Protein AF-A0A2D6R6I0-F1 (afdb_monomer_lite)

Secondary structure (DSSP, 8-state):
---SSHHHHHHHHHHHHHHHHHHHHHHHHHHHSS-------HHHHHHHHHHHHHHHHHHHHHHHHHHHTTT-SS--SSEEEETTEEEE-SEETTEE-PPPHHHHHHHHHHHHHHHHHHHHGGGHHHHTTT------

pLDDT: mean 84.83, std 14.21, range [45.59, 97.94]

Structure (mmCIF, N/CA/C/O backbone):
data_AF-A0A2D6R6I0-F1
#
_entry.id   AF-A0A2D6R6I0-F1
#
loop_
_atom_site.group_PDB
_atom_site.id
_atom_site.type_symbol
_atom_site.label_atom_id
_atom_site.label_alt_id
_atom_site.label_comp_id
_atom_site.label_asym_id
_atom_site.label_entity_id
_atom_site.label_seq_id
_atom_site.pdbx_PDB_ins_code
_atom_site.Cartn_x
_atom_site.Cartn_y
_atom_site.Cartn_z
_atom_site.occupancy
_atom_site.B_iso_or_equiv
_atom_site.auth_seq_id
_atom_site.auth_comp_id
_atom_site.auth_asym_id
_atom_site.auth_atom_id
_atom_site.pdbx_PDB_model_num
ATOM 1 N N . MET A 1 1 ? 13.287 46.150 63.550 1.00 48.38 1 MET A N 1
ATOM 2 C CA . MET A 1 1 ? 13.740 45.100 62.606 1.00 48.38 1 MET A CA 1
ATOM 3 C C . MET A 1 1 ? 12.587 44.127 62.335 1.00 48.38 1 MET A C 1
ATOM 5 O O . MET A 1 1 ? 12.393 43.207 63.111 1.00 48.38 1 MET A O 1
ATOM 9 N N . GLN A 1 2 ? 11.799 44.326 61.270 1.00 55.41 2 GLN A N 1
ATOM 10 C CA . GLN A 1 2 ? 10.720 43.411 60.846 1.00 55.41 2 GLN A CA 1
ATOM 11 C C . GLN A 1 2 ? 10.904 43.039 59.367 1.00 55.41 2 GLN A C 1
ATOM 13 O O . GLN A 1 2 ? 10.300 43.658 58.502 1.00 55.41 2 GLN A O 1
ATOM 18 N N . LYS A 1 3 ? 11.790 42.085 59.047 1.00 61.25 3 LYS A N 1
ATOM 19 C CA . LYS A 1 3 ? 12.002 41.649 57.646 1.00 61.25 3 LYS A CA 1
ATOM 20 C C . LYS A 1 3 ? 12.218 40.141 57.446 1.00 61.25 3 LYS A C 1
ATOM 22 O O . LYS A 1 3 ? 12.572 39.729 56.351 1.00 61.25 3 LYS A O 1
ATOM 27 N N . ARG A 1 4 ? 12.010 39.301 58.472 1.00 59.75 4 ARG A N 1
ATOM 28 C CA . ARG A 1 4 ? 12.281 37.846 58.382 1.00 59.75 4 ARG A CA 1
ATOM 29 C C . ARG A 1 4 ? 11.035 36.944 58.323 1.00 59.75 4 ARG A C 1
ATOM 31 O O . ARG A 1 4 ? 11.163 35.811 57.886 1.00 59.75 4 ARG A O 1
ATOM 38 N N . GLY A 1 5 ? 9.843 37.438 58.685 1.00 60.12 5 GLY A N 1
ATOM 39 C CA . GLY A 1 5 ? 8.591 36.652 58.677 1.00 60.12 5 GLY A CA 1
ATOM 40 C C . GLY A 1 5 ? 7.774 36.710 57.378 1.00 60.12 5 GLY A C 1
ATOM 41 O O . GLY A 1 5 ? 6.875 35.906 57.187 1.00 60.12 5 GLY A O 1
ATOM 42 N N . GLN A 1 6 ? 8.070 37.641 56.468 1.00 64.00 6 GLN A N 1
ATOM 43 C CA . GLN A 1 6 ? 7.341 37.753 55.197 1.00 64.00 6 GLN A CA 1
ATOM 44 C C . GLN A 1 6 ? 7.845 36.744 54.154 1.00 64.00 6 GLN A C 1
ATOM 46 O O . GLN A 1 6 ? 7.085 36.290 53.305 1.00 64.00 6 GLN A O 1
ATOM 51 N N . LEU A 1 7 ? 9.119 36.346 54.246 1.00 76.62 7 LEU A N 1
ATOM 52 C CA . LEU A 1 7 ? 9.728 35.387 53.324 1.00 76.62 7 LEU A CA 1
ATOM 53 C C . LEU A 1 7 ? 9.103 33.991 53.457 1.00 76.62 7 LEU A C 1
ATOM 55 O O . LEU A 1 7 ? 8.874 33.323 52.454 1.00 76.62 7 LEU A O 1
ATOM 59 N N . THR A 1 8 ? 8.764 33.571 54.679 1.00 85.00 8 THR A N 1
ATOM 60 C CA . THR A 1 8 ? 8.090 32.288 54.921 1.00 85.00 8 THR A CA 1
ATOM 61 C C . THR A 1 8 ? 6.690 32.259 54.316 1.00 85.00 8 THR A C 1
ATOM 63 O O . THR A 1 8 ? 6.294 31.231 53.777 1.00 85.00 8 THR A O 1
ATOM 66 N N . VAL A 1 9 ? 5.970 33.387 54.311 1.00 85.94 9 VAL A N 1
ATOM 67 C CA . VAL A 1 9 ? 4.647 33.491 53.672 1.00 85.94 9 VAL A CA 1
ATOM 68 C C . VAL A 1 9 ? 4.751 33.254 52.165 1.00 85.94 9 VAL A C 1
ATOM 70 O O . VAL A 1 9 ? 3.982 32.468 51.620 1.00 85.94 9 VAL A O 1
ATOM 73 N N . PHE A 1 10 ? 5.741 33.850 5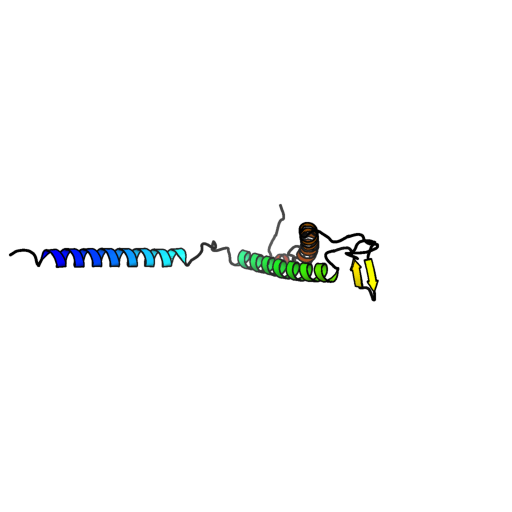1.495 1.00 88.00 10 PHE A N 1
ATOM 74 C CA . PHE A 1 10 ? 5.954 33.619 50.063 1.00 88.00 10 PHE A CA 1
ATOM 75 C C . PHE A 1 10 ? 6.316 32.163 49.743 1.00 88.00 10 PHE A C 1
ATOM 77 O O . PHE A 1 10 ? 5.830 31.622 48.752 1.00 88.00 10 PHE A O 1
ATOM 84 N N . ILE A 1 11 ? 7.109 31.507 50.598 1.00 91.12 11 ILE A N 1
ATOM 85 C CA . ILE A 1 11 ? 7.465 30.088 50.430 1.00 91.12 11 ILE A CA 1
ATOM 86 C C . ILE A 1 11 ? 6.226 29.194 50.563 1.00 91.12 11 ILE A C 1
ATOM 88 O O . ILE A 1 11 ? 6.016 28.313 49.732 1.00 91.12 11 ILE A O 1
ATOM 92 N N . VAL A 1 12 ? 5.378 29.436 51.567 1.00 93.69 12 VAL A N 1
ATOM 93 C CA . VAL A 1 12 ? 4.150 28.653 51.781 1.00 93.69 12 VAL A CA 1
ATOM 94 C C . VAL A 1 12 ? 3.176 28.829 50.615 1.00 93.69 12 VAL A C 1
ATOM 96 O O . VAL A 1 12 ? 2.635 27.844 50.118 1.00 93.69 12 VAL A O 1
ATOM 99 N N . VAL A 1 13 ? 2.996 30.057 50.121 1.00 94.06 13 VAL A N 1
ATOM 100 C CA . VAL A 1 13 ? 2.130 30.329 48.961 1.00 94.06 13 VAL A CA 1
ATOM 101 C C . VAL A 1 13 ? 2.664 29.653 47.694 1.00 94.06 13 VAL A C 1
ATOM 103 O O . VAL A 1 13 ? 1.891 29.050 46.951 1.00 94.06 13 VAL A O 1
ATOM 106 N N . GLY A 1 14 ? 3.981 29.691 47.468 1.00 94.25 14 GLY A N 1
ATOM 107 C CA . GLY A 1 14 ? 4.612 28.999 46.343 1.00 94.25 14 GLY A CA 1
ATOM 108 C C . GLY A 1 14 ? 4.424 27.482 46.402 1.00 94.25 14 GLY A C 1
ATOM 109 O O . GLY A 1 14 ? 4.104 26.864 45.389 1.00 94.25 14 GLY A O 1
ATOM 110 N N . LEU A 1 15 ? 4.549 26.885 47.591 1.00 95.81 15 LEU A N 1
ATOM 111 C CA . LEU A 1 15 ? 4.333 25.452 47.789 1.00 95.81 15 LEU A CA 1
ATOM 112 C C . LEU A 1 15 ? 2.876 25.050 47.505 1.00 95.81 15 LEU A C 1
ATOM 114 O O . LEU A 1 15 ? 2.634 24.040 46.850 1.00 95.81 15 LEU A O 1
ATOM 118 N N . ILE A 1 16 ? 1.911 25.861 47.949 1.00 96.69 16 ILE A N 1
ATOM 119 C CA . ILE A 1 16 ? 0.483 25.635 47.681 1.00 96.69 16 ILE A CA 1
ATOM 120 C C . ILE A 1 16 ? 0.201 25.699 46.175 1.00 96.69 16 ILE A C 1
ATOM 122 O O . ILE A 1 16 ? -0.447 24.803 45.640 1.00 96.69 16 ILE A O 1
ATOM 126 N N . LEU A 1 17 ? 0.725 26.708 45.470 1.00 95.94 17 LEU A N 1
ATOM 127 C CA . LEU A 1 17 ? 0.572 26.819 44.015 1.00 95.94 17 LEU A CA 1
ATOM 128 C C . LEU A 1 17 ? 1.199 25.635 43.270 1.00 95.94 17 LEU A C 1
ATOM 130 O O . LEU A 1 17 ? 0.604 25.127 42.321 1.00 95.94 17 LEU A O 1
ATOM 134 N N . LEU A 1 18 ? 2.367 25.167 43.715 1.00 95.62 18 LEU A N 1
ATOM 135 C CA . LEU A 1 18 ? 3.035 24.010 43.125 1.00 95.62 18 LEU A CA 1
ATOM 136 C C . LEU A 1 18 ? 2.197 22.737 43.295 1.00 95.62 18 LEU A C 1
ATOM 138 O O . LEU A 1 18 ? 2.005 22.005 42.327 1.00 95.62 18 LEU A O 1
ATOM 142 N N . LEU A 1 19 ? 1.642 22.500 44.487 1.00 95.75 19 LEU A N 1
ATOM 143 C CA . LEU A 1 19 ? 0.761 21.355 44.740 1.00 95.75 19 LEU A CA 1
ATOM 144 C C . LEU A 1 19 ? -0.516 21.408 43.892 1.00 95.75 19 LEU A C 1
ATOM 146 O O . LEU A 1 19 ? -0.935 20.379 43.363 1.00 95.75 19 LEU A O 1
ATOM 150 N N . LEU A 1 20 ? -1.104 22.594 43.717 1.00 95.69 20 LEU A N 1
ATOM 151 C CA . LEU A 1 20 ? -2.280 22.778 42.864 1.00 95.69 20 LEU A CA 1
ATOM 152 C C . LEU A 1 20 ? -1.972 22.491 41.390 1.00 95.69 20 LEU A C 1
ATOM 154 O O . LEU A 1 20 ? -2.754 21.808 40.735 1.00 95.69 20 LEU A O 1
ATOM 158 N N . LEU A 1 21 ? -0.829 22.956 40.879 1.00 95.00 21 LEU A N 1
ATOM 159 C CA . LEU A 1 21 ? -0.403 22.675 39.505 1.00 95.00 21 LEU A CA 1
ATOM 160 C C . LEU A 1 21 ? -0.156 21.182 39.286 1.00 95.00 21 LEU A C 1
ATOM 162 O O . LEU A 1 21 ? -0.669 20.614 38.326 1.00 95.00 21 LEU A O 1
ATOM 166 N N . VAL A 1 22 ? 0.583 20.529 40.187 1.00 92.38 22 VAL A N 1
ATOM 167 C CA . VAL A 1 22 ? 0.848 19.085 40.096 1.00 92.38 22 VAL A CA 1
ATOM 168 C C . VAL A 1 22 ? -0.457 18.289 40.162 1.00 92.38 22 VAL A C 1
ATOM 170 O O . VAL A 1 22 ? -0.658 17.391 39.348 1.00 92.38 22 VAL A O 1
ATOM 173 N N . GLY A 1 23 ? -1.370 18.645 41.070 1.00 91.25 23 GLY A N 1
ATOM 174 C CA . GLY A 1 23 ? -2.690 18.020 41.161 1.00 91.25 23 GLY A CA 1
ATOM 175 C C . GLY A 1 23 ? -3.521 18.208 39.890 1.00 91.25 23 GLY A C 1
ATOM 176 O O . GLY A 1 23 ? -4.106 17.249 39.393 1.00 91.25 23 GLY A O 1
ATOM 177 N N . PHE A 1 24 ? -3.520 19.413 39.316 1.00 91.06 24 PHE A N 1
ATOM 178 C CA . PHE A 1 24 ? -4.218 19.710 38.066 1.00 91.06 24 PHE A CA 1
ATOM 179 C C . PHE A 1 24 ? -3.683 18.874 36.894 1.00 91.06 24 PHE A C 1
ATOM 181 O O . PHE A 1 24 ? -4.464 18.228 36.195 1.00 91.06 24 PHE A O 1
ATOM 188 N N . PHE A 1 25 ? -2.360 18.814 36.716 1.00 87.94 25 PHE A N 1
ATOM 189 C CA . PHE A 1 25 ? -1.749 18.011 35.653 1.00 87.94 25 PHE A CA 1
ATOM 190 C C . PHE A 1 25 ? -1.927 16.501 35.870 1.00 87.94 25 PHE A C 1
ATOM 192 O O . PHE A 1 25 ? -2.101 15.775 34.894 1.00 87.94 25 PHE A O 1
ATOM 199 N N . ALA A 1 26 ? -1.942 16.016 37.116 1.00 84.50 26 ALA A N 1
ATOM 200 C CA . ALA A 1 26 ? -2.195 14.606 37.430 1.00 84.50 26 ALA A CA 1
ATOM 201 C C . ALA A 1 26 ? -3.651 14.180 37.151 1.00 84.50 26 ALA A C 1
ATOM 203 O O . ALA A 1 26 ? -3.911 13.061 36.701 1.00 84.50 26 ALA A O 1
ATOM 204 N N . LEU A 1 27 ? -4.612 15.080 37.381 1.00 82.38 27 LEU A N 1
ATOM 205 C CA . LEU A 1 27 ? -6.012 14.861 37.013 1.00 82.38 27 LEU A CA 1
ATOM 206 C C . LEU A 1 27 ? -6.196 14.910 35.492 1.00 82.38 27 LEU A C 1
ATOM 208 O O . LEU A 1 27 ? -6.883 14.058 34.934 1.00 82.38 27 LEU A O 1
ATOM 212 N N . GLN A 1 28 ? -5.532 15.848 34.806 1.00 76.12 28 GLN A N 1
ATOM 213 C CA . GLN A 1 28 ? -5.566 15.927 33.346 1.00 76.12 28 GLN A CA 1
ATOM 214 C C . GLN A 1 28 ? -4.940 14.688 32.697 1.00 76.12 28 GLN A C 1
ATOM 216 O O . GLN A 1 28 ? -5.526 14.130 31.777 1.00 76.12 28 GLN A O 1
ATOM 221 N N . SER A 1 29 ? -3.797 14.198 33.186 1.00 66.25 29 SER A N 1
ATOM 222 C CA . SER A 1 29 ? -3.153 13.005 32.623 1.00 66.25 29 SER A CA 1
ATOM 223 C C . SER A 1 29 ? -3.995 11.739 32.808 1.00 66.25 29 SER A C 1
ATOM 225 O O . SER A 1 29 ? -4.009 10.886 31.923 1.00 66.25 29 SER A O 1
ATOM 227 N N . SER A 1 30 ? -4.772 11.643 33.890 1.00 61.16 30 SER A N 1
ATOM 228 C CA . SER A 1 30 ? -5.723 10.540 34.104 1.00 61.16 30 SER A CA 1
ATOM 229 C C . SER A 1 30 ? -6.913 10.575 33.133 1.00 61.16 30 SER A C 1
ATOM 231 O O . SER A 1 30 ? -7.486 9.532 32.829 1.00 61.16 30 SER A O 1
ATOM 233 N N . ILE A 1 31 ? -7.275 11.760 32.627 1.00 60.06 31 ILE A N 1
ATOM 234 C CA . ILE A 1 31 ? -8.378 11.953 31.670 1.00 60.06 31 ILE A CA 1
ATOM 235 C C . ILE A 1 31 ? -7.872 11.880 30.217 1.00 60.06 31 ILE A C 1
ATOM 237 O O . ILE A 1 31 ? -8.568 11.365 29.353 1.00 60.06 31 ILE A O 1
ATOM 241 N N . THR A 1 32 ? -6.648 12.340 29.940 1.00 55.81 32 THR A N 1
ATOM 242 C CA . THR A 1 32 ? -6.068 12.426 28.586 1.00 55.81 32 THR A CA 1
ATOM 243 C C . THR A 1 32 ? -5.331 11.153 28.142 1.00 55.81 32 THR A C 1
ATOM 245 O O . THR A 1 32 ? -5.104 10.979 26.949 1.00 55.81 32 THR A O 1
ATOM 248 N N . THR A 1 33 ? -4.974 10.232 29.049 1.00 51.81 33 THR A N 1
ATOM 249 C CA . THR A 1 33 ? -4.335 8.946 28.670 1.00 51.81 33 THR A CA 1
ATOM 250 C C . THR A 1 33 ? -5.322 7.860 28.250 1.00 51.81 33 THR A C 1
ATOM 252 O O . THR A 1 33 ? -4.918 6.889 27.614 1.00 51.81 33 THR A O 1
ATOM 255 N N . LYS A 1 34 ? -6.619 8.041 28.513 1.00 48.34 34 LYS A N 1
ATOM 256 C CA . LYS A 1 34 ? -7.664 7.335 27.773 1.00 48.34 34 LYS A CA 1
ATOM 257 C C . LYS A 1 34 ? -7.996 8.189 26.564 1.00 48.34 34 LYS A C 1
ATOM 259 O O . LYS A 1 34 ? -8.892 9.027 26.618 1.00 48.34 34 LYS A O 1
ATOM 264 N N . GLY A 1 35 ? -7.217 8.019 25.497 1.00 45.59 35 GLY A N 1
ATOM 265 C CA . GLY A 1 35 ? -7.656 8.465 24.183 1.00 45.59 35 GLY A CA 1
ATOM 266 C C . GLY A 1 35 ? -9.103 8.020 24.013 1.00 45.59 35 GLY A C 1
ATOM 267 O O . GLY A 1 35 ? -9.424 6.864 24.291 1.00 45.59 35 GLY A O 1
ATOM 268 N N . LEU A 1 36 ? -9.980 8.962 23.675 1.00 45.94 36 LEU A N 1
ATOM 269 C CA . LEU A 1 36 ? -11.343 8.665 23.269 1.00 45.94 36 LEU A CA 1
ATOM 270 C C . LEU A 1 36 ? -11.287 7.873 21.956 1.00 45.94 36 LEU A C 1
ATOM 272 O O . LEU A 1 36 ? -11.601 8.397 20.893 1.00 45.94 36 LEU A O 1
ATOM 276 N N . GLU A 1 37 ? -10.871 6.614 22.006 1.00 51.12 37 GLU A N 1
ATOM 277 C CA . GLU A 1 37 ? -11.556 5.635 21.190 1.00 51.12 37 GLU A CA 1
ATOM 278 C C . GLU A 1 37 ? -12.920 5.478 21.861 1.00 51.12 37 GLU A C 1
ATOM 280 O O . GLU A 1 37 ? -12.974 5.175 23.058 1.00 51.12 37 GLU A O 1
ATOM 285 N N . PRO A 1 38 ? -14.030 5.791 21.166 1.00 51.16 38 PRO A N 1
ATOM 286 C CA . PRO A 1 38 ? -15.335 5.416 21.684 1.00 51.16 38 PRO A CA 1
ATOM 287 C C . PRO A 1 38 ? -15.254 3.934 22.057 1.00 51.16 38 PRO A C 1
ATOM 289 O O . PRO A 1 38 ? -14.619 3.170 21.327 1.00 51.16 38 PRO A O 1
ATOM 292 N N . GLU A 1 39 ? -15.846 3.531 23.186 1.00 46.75 39 GLU A N 1
ATOM 293 C CA . GLU A 1 39 ? -16.108 2.115 23.454 1.00 46.75 39 GLU A CA 1
ATOM 294 C C . GLU A 1 39 ? -17.007 1.620 22.315 1.00 46.75 39 GLU A C 1
ATOM 296 O O . GLU A 1 39 ? -18.233 1.681 22.378 1.00 46.75 39 GLU A O 1
ATOM 301 N N . MET A 1 40 ? -16.384 1.240 21.200 1.00 52.47 40 MET A N 1
ATOM 302 C CA . MET A 1 40 ? -17.053 0.577 20.107 1.00 52.47 40 MET A CA 1
ATOM 303 C C . MET A 1 40 ? -17.534 -0.750 20.691 1.00 52.47 40 MET A C 1
ATOM 305 O O . MET A 1 40 ? -16.767 -1.399 21.414 1.00 52.47 40 MET A O 1
ATOM 309 N N . PRO A 1 41 ? -18.780 -1.162 20.408 1.00 66.06 41 PRO A N 1
ATOM 310 C CA . PRO A 1 41 ? -19.232 -2.504 20.747 1.00 66.06 41 PRO A CA 1
ATOM 311 C C . PRO A 1 41 ? -18.151 -3.507 20.323 1.00 66.06 41 PRO A C 1
ATOM 313 O O . PRO A 1 41 ? -17.563 -3.333 19.251 1.00 66.06 41 PRO A O 1
ATOM 316 N N . GLN A 1 42 ? -17.853 -4.511 21.160 1.00 61.38 42 GLN A N 1
ATOM 317 C CA . GLN A 1 42 ? -16.789 -5.501 20.895 1.00 61.38 42 GLN A CA 1
ATOM 318 C C . GLN A 1 42 ? -16.845 -6.049 19.459 1.00 61.38 42 GLN A C 1
ATOM 320 O O . GLN A 1 42 ? -15.810 -6.249 18.825 1.00 61.38 42 GLN A O 1
ATOM 325 N N . ASP A 1 43 ? -18.059 -6.176 18.937 1.00 65.94 43 ASP A N 1
ATOM 326 C CA . ASP A 1 43 ? -18.398 -6.622 17.593 1.00 65.94 43 ASP A CA 1
ATOM 327 C C . ASP A 1 43 ? -17.838 -5.723 16.475 1.00 65.94 43 ASP A C 1
ATOM 329 O O . ASP A 1 43 ? -17.265 -6.209 15.500 1.00 65.94 43 ASP A O 1
ATOM 333 N N . VAL A 1 44 ? -17.900 -4.397 16.627 1.00 76.69 44 VAL A N 1
ATOM 334 C CA . VAL A 1 44 ? -17.394 -3.459 15.606 1.00 76.69 44 VAL A CA 1
ATOM 335 C C . VAL A 1 44 ? -15.866 -3.354 15.656 1.00 76.69 44 VAL A C 1
ATOM 337 O O . VAL A 1 44 ? -15.219 -3.126 14.634 1.00 76.69 44 VAL A O 1
ATOM 340 N N . SER A 1 45 ? -15.269 -3.577 16.831 1.00 81.69 45 SER A N 1
ATOM 341 C CA . SER A 1 45 ? -13.811 -3.626 16.991 1.00 81.69 45 SER A CA 1
ATOM 342 C C . SER A 1 45 ? -13.190 -4.795 16.216 1.00 81.69 45 SER A C 1
ATOM 344 O O . SER A 1 45 ? -12.158 -4.628 15.564 1.00 81.69 45 SER A O 1
ATOM 346 N N . ALA A 1 46 ? -13.849 -5.959 16.206 1.00 85.19 46 ALA A N 1
ATOM 347 C CA . ALA A 1 46 ? -13.396 -7.125 15.449 1.00 85.19 46 ALA A CA 1
ATOM 348 C C . ALA A 1 46 ? -13.435 -6.889 13.929 1.00 85.19 46 ALA A C 1
ATOM 350 O O . ALA A 1 46 ? -12.466 -7.203 13.235 1.00 85.19 46 ALA A O 1
ATOM 351 N N . ILE A 1 47 ? -14.514 -6.280 13.421 1.00 88.00 47 ILE A N 1
ATOM 352 C CA . ILE A 1 47 ? -14.642 -5.921 11.999 1.00 88.00 47 ILE A CA 1
ATOM 353 C C . ILE A 1 47 ? -13.567 -4.905 11.613 1.00 88.00 47 ILE A C 1
ATOM 355 O O . ILE A 1 47 ? -12.888 -5.078 10.604 1.00 88.00 47 ILE A O 1
ATOM 359 N N . LYS A 1 48 ? -13.356 -3.874 12.439 1.00 89.62 48 LYS A N 1
ATOM 360 C CA . LYS A 1 48 ? -12.298 -2.888 12.207 1.00 89.62 48 LYS A CA 1
ATOM 361 C C . LYS A 1 48 ? -10.923 -3.549 12.139 1.00 89.62 48 LYS A C 1
ATOM 363 O O . LYS A 1 48 ? -10.204 -3.330 11.174 1.00 89.62 48 LYS A O 1
ATOM 368 N N . LEU A 1 49 ? -10.575 -4.383 13.120 1.00 92.06 49 LEU A N 1
ATOM 369 C CA . LEU A 1 49 ? -9.282 -5.068 13.150 1.00 92.06 49 LEU A CA 1
ATOM 370 C C . LEU A 1 49 ? -9.083 -5.967 11.921 1.00 92.06 49 LEU A C 1
ATOM 372 O O . LEU A 1 49 ? -7.979 -6.041 11.382 1.00 92.06 49 LEU A O 1
ATOM 376 N N . PHE A 1 50 ? -10.149 -6.624 11.461 1.00 92.12 50 PHE A N 1
ATOM 377 C CA . PHE A 1 50 ? -10.137 -7.404 10.228 1.00 92.12 50 PHE A CA 1
ATOM 378 C C . PHE A 1 50 ? -9.878 -6.529 8.995 1.00 92.12 50 PHE A C 1
ATOM 380 O O . PHE A 1 50 ? -8.967 -6.828 8.222 1.00 92.12 50 PHE A O 1
ATOM 387 N N . VAL A 1 51 ? -10.622 -5.430 8.828 1.00 93.56 51 VAL A N 1
ATOM 388 C CA . VAL A 1 51 ? -10.447 -4.503 7.697 1.00 93.56 51 VAL A CA 1
ATOM 389 C C . VAL A 1 51 ? -9.057 -3.874 7.718 1.00 93.56 51 VAL A C 1
ATOM 391 O O . VAL A 1 51 ? -8.393 -3.847 6.684 1.00 93.56 51 VAL A O 1
ATOM 394 N N . ASP A 1 52 ? -8.582 -3.434 8.883 1.00 95.31 52 ASP A N 1
ATOM 395 C CA . ASP A 1 52 ? -7.245 -2.861 9.063 1.00 95.31 52 ASP A CA 1
ATOM 396 C C . ASP A 1 52 ? -6.156 -3.886 8.704 1.00 95.31 52 ASP A C 1
ATOM 398 O O . ASP A 1 52 ? -5.188 -3.565 8.006 1.00 95.31 52 ASP A O 1
ATOM 402 N N . GLY A 1 53 ? -6.334 -5.145 9.115 1.00 96.31 53 GLY A N 1
ATOM 403 C CA . GLY A 1 53 ? -5.458 -6.254 8.741 1.00 96.31 53 GLY A CA 1
ATOM 404 C C . GLY A 1 53 ? -5.432 -6.491 7.231 1.00 96.31 53 GLY A C 1
ATOM 405 O O . GLY A 1 53 ? -4.354 -6.558 6.631 1.00 96.31 53 GLY A O 1
ATOM 406 N N . CYS A 1 54 ? -6.607 -6.542 6.601 1.00 96.62 54 CYS A N 1
ATOM 407 C CA . CYS A 1 54 ? -6.733 -6.685 5.156 1.00 96.62 54 CYS A CA 1
ATOM 408 C C . CYS A 1 54 ? -6.102 -5.515 4.401 1.00 96.62 54 CYS A C 1
ATOM 410 O O . CYS A 1 54 ? -5.372 -5.737 3.437 1.00 96.62 54 CYS A O 1
ATOM 412 N N . LEU A 1 55 ? -6.319 -4.279 4.850 1.00 97.12 55 LEU A N 1
ATOM 413 C CA . LEU A 1 55 ? -5.739 -3.085 4.246 1.00 97.12 55 LEU A CA 1
ATOM 414 C C . LEU A 1 55 ? -4.212 -3.108 4.323 1.00 97.12 55 LEU A C 1
ATOM 416 O O . LEU A 1 55 ? -3.538 -2.848 3.322 1.00 97.12 55 LEU A O 1
ATOM 420 N N . MET A 1 56 ? -3.655 -3.454 5.485 1.00 97.81 56 MET A N 1
ATOM 421 C CA . MET A 1 56 ? -2.209 -3.525 5.678 1.00 97.81 56 MET A CA 1
ATOM 422 C C . MET A 1 56 ? -1.578 -4.617 4.803 1.00 97.81 56 MET A C 1
ATOM 424 O O . MET A 1 56 ? -0.562 -4.377 4.144 1.00 97.81 56 MET A O 1
ATOM 428 N N . GLN A 1 57 ? -2.204 -5.795 4.729 1.00 97.62 57 GLN A N 1
ATOM 429 C CA . GLN A 1 57 ? -1.750 -6.887 3.870 1.00 97.62 57 GLN A CA 1
ATOM 430 C C . GLN A 1 57 ? -1.867 -6.535 2.380 1.00 97.62 57 GLN A C 1
ATOM 432 O O . GLN A 1 57 ? -0.896 -6.701 1.637 1.00 97.62 57 GLN A O 1
ATOM 437 N N . ALA A 1 58 ? -3.023 -6.030 1.944 1.00 97.75 58 ALA A N 1
ATOM 438 C CA . ALA A 1 58 ? -3.291 -5.671 0.555 1.00 97.75 58 ALA A CA 1
ATOM 439 C C . ALA A 1 58 ? -2.318 -4.598 0.066 1.00 97.75 58 ALA A C 1
ATOM 441 O O . ALA A 1 58 ? -1.701 -4.766 -0.984 1.00 97.75 58 ALA A O 1
ATOM 442 N N . THR A 1 59 ? -2.103 -3.548 0.862 1.00 97.75 59 THR A N 1
ATOM 443 C CA . THR A 1 59 ? -1.167 -2.467 0.527 1.00 97.75 59 THR A CA 1
ATOM 444 C C . THR A 1 59 ? 0.270 -2.986 0.452 1.00 97.75 59 THR A C 1
ATOM 446 O O . THR A 1 59 ? 0.989 -2.692 -0.502 1.00 97.75 59 THR A O 1
ATOM 449 N N . GLY A 1 60 ? 0.701 -3.807 1.418 1.00 97.88 60 GLY A N 1
ATOM 450 C CA . GLY A 1 60 ? 2.052 -4.376 1.425 1.00 97.88 60 GLY A CA 1
ATOM 451 C C . GLY A 1 60 ? 2.332 -5.273 0.215 1.00 97.88 60 GLY A C 1
ATOM 452 O O . GLY A 1 60 ? 3.405 -5.196 -0.388 1.00 97.88 60 GLY A O 1
ATOM 453 N N . GLN A 1 61 ? 1.357 -6.096 -0.175 1.00 97.75 61 GLN A N 1
ATOM 454 C CA . GLN A 1 61 ? 1.449 -6.925 -1.376 1.00 97.75 61 GLN A CA 1
ATOM 455 C C . GLN A 1 61 ? 1.395 -6.081 -2.656 1.00 97.75 61 GLN A C 1
ATOM 457 O O . GLN A 1 61 ? 2.181 -6.318 -3.566 1.00 97.75 61 GLN A O 1
ATOM 462 N N . ALA A 1 62 ? 0.526 -5.071 -2.720 1.00 97.38 62 ALA A N 1
ATOM 463 C CA . ALA A 1 62 ? 0.410 -4.178 -3.868 1.00 97.38 62 ALA A CA 1
ATOM 464 C C . ALA A 1 62 ? 1.709 -3.412 -4.138 1.00 97.38 62 ALA A C 1
ATOM 466 O O . ALA A 1 62 ? 2.193 -3.398 -5.267 1.00 97.38 62 ALA A O 1
ATOM 467 N N . VAL A 1 63 ? 2.323 -2.836 -3.099 1.00 97.50 63 VAL A N 1
ATOM 468 C CA . VAL A 1 63 ? 3.622 -2.155 -3.219 1.00 97.50 63 VAL A CA 1
ATOM 469 C C . VAL A 1 63 ? 4.691 -3.113 -3.740 1.00 97.50 63 VAL A C 1
ATOM 471 O O . VAL A 1 63 ? 5.436 -2.754 -4.649 1.00 97.50 63 VAL A O 1
ATOM 474 N N . ARG A 1 64 ? 4.763 -4.335 -3.195 1.00 96.06 64 ARG A N 1
ATOM 475 C CA . ARG A 1 64 ? 5.722 -5.351 -3.648 1.00 96.06 64 ARG A CA 1
ATOM 476 C C . ARG A 1 64 ? 5.505 -5.709 -5.119 1.00 96.06 64 ARG A C 1
ATOM 478 O O . ARG A 1 64 ? 6.468 -5.701 -5.880 1.00 96.06 64 ARG A O 1
ATOM 485 N N . ASP A 1 65 ? 4.276 -6.011 -5.515 1.00 94.38 65 ASP A N 1
ATOM 486 C CA . ASP A 1 65 ? 3.968 -6.484 -6.866 1.00 94.38 65 ASP A CA 1
ATOM 487 C C . ASP A 1 65 ? 4.194 -5.386 -7.911 1.00 94.38 65 ASP A C 1
ATOM 489 O O . ASP A 1 65 ? 4.830 -5.630 -8.937 1.00 94.38 65 ASP A O 1
ATOM 493 N N . VAL A 1 66 ? 3.762 -4.155 -7.619 1.00 94.56 66 VAL A N 1
ATOM 494 C CA . VAL A 1 66 ? 4.020 -2.988 -8.474 1.00 94.56 66 VAL A CA 1
ATOM 495 C C . VAL A 1 66 ? 5.521 -2.707 -8.568 1.00 94.56 66 VAL A C 1
ATOM 497 O O . VAL A 1 66 ? 6.020 -2.423 -9.656 1.00 94.56 66 VAL A O 1
ATOM 500 N N . ALA A 1 67 ? 6.275 -2.832 -7.471 1.00 92.31 67 ALA A N 1
ATOM 501 C CA . ALA A 1 67 ? 7.726 -2.648 -7.493 1.00 92.31 67 ALA A CA 1
ATOM 502 C C . ALA A 1 67 ? 8.437 -3.698 -8.364 1.00 92.31 67 ALA A C 1
ATOM 504 O O . ALA A 1 67 ? 9.312 -3.343 -9.152 1.00 92.31 67 ALA A O 1
ATOM 505 N N . LEU A 1 68 ? 8.045 -4.974 -8.264 1.00 90.44 68 LEU A N 1
ATOM 506 C CA . LEU A 1 68 ? 8.620 -6.062 -9.066 1.00 90.44 68 LEU A CA 1
ATOM 507 C C . LEU A 1 68 ? 8.337 -5.903 -10.566 1.00 90.44 68 LEU A C 1
ATOM 509 O O . LEU A 1 68 ? 9.165 -6.280 -11.389 1.00 90.44 68 LEU A O 1
ATOM 513 N N . ARG A 1 69 ? 7.206 -5.289 -10.924 1.00 90.38 69 ARG A N 1
ATOM 514 C CA . ARG A 1 69 ? 6.817 -4.980 -12.311 1.00 90.38 69 ARG A CA 1
ATOM 515 C C . ARG A 1 69 ? 7.320 -3.617 -12.795 1.00 90.38 69 ARG A C 1
ATOM 517 O O . ARG A 1 69 ? 6.836 -3.091 -13.795 1.00 90.38 69 ARG A O 1
ATOM 524 N N . GLY A 1 70 ? 8.273 -3.018 -12.080 1.00 89.94 70 GLY A N 1
ATOM 525 C CA . GLY A 1 70 ? 8.875 -1.746 -12.465 1.00 89.94 70 GLY A CA 1
ATOM 526 C C . GLY A 1 70 ? 7.881 -0.588 -12.461 1.00 89.94 70 GLY A C 1
ATOM 527 O O . GLY A 1 70 ? 7.888 0.209 -13.385 1.00 89.94 70 GLY A O 1
ATOM 528 N N . GLY A 1 71 ? 7.000 -0.515 -11.462 1.00 92.31 71 GLY A N 1
ATOM 529 C CA . GLY A 1 71 ? 6.087 0.612 -11.259 1.00 92.31 71 GLY A CA 1
ATOM 530 C C . GLY A 1 71 ? 4.707 0.475 -11.906 1.00 92.31 71 GLY A C 1
ATOM 531 O O . GLY A 1 71 ? 3.915 1.408 -11.797 1.00 92.31 71 GLY A O 1
ATOM 532 N N . TYR A 1 72 ? 4.394 -0.664 -12.534 1.00 93.06 72 TYR A N 1
ATOM 533 C CA . TYR A 1 72 ? 3.136 -0.884 -13.255 1.00 93.06 72 TYR A CA 1
ATOM 534 C C . TYR A 1 72 ? 2.357 -2.079 -12.708 1.00 93.06 72 TYR A C 1
ATOM 536 O O . TYR A 1 72 ? 2.927 -3.128 -12.424 1.00 93.06 72 TYR A O 1
ATOM 544 N N . VAL A 1 73 ? 1.030 -1.969 -12.649 1.00 92.88 73 VAL A N 1
ATOM 545 C CA . VAL A 1 73 ? 0.160 -3.141 -12.469 1.00 92.88 73 VAL A CA 1
ATOM 546 C C . VAL A 1 73 ? 0.156 -3.980 -13.739 1.00 92.88 73 VAL A C 1
ATOM 548 O O . VAL A 1 73 ? 0.417 -5.183 -13.691 1.00 92.88 73 VAL A O 1
ATOM 551 N N . THR A 1 74 ? -0.099 -3.313 -14.867 1.00 90.56 74 THR A N 1
ATOM 552 C CA . THR A 1 74 ? -0.047 -3.883 -16.215 1.00 90.56 74 THR A CA 1
ATOM 553 C C . THR A 1 74 ? 1.098 -3.219 -16.977 1.00 90.56 74 THR A C 1
ATOM 555 O O . THR A 1 74 ? 1.031 -2.011 -17.222 1.00 90.56 74 THR A O 1
ATOM 558 N N . PRO A 1 75 ? 2.159 -3.963 -17.320 1.00 87.94 75 PRO A N 1
ATOM 559 C CA . PRO A 1 75 ? 3.310 -3.408 -18.017 1.00 87.94 75 PRO A CA 1
ATOM 560 C C . PRO A 1 75 ? 2.952 -2.835 -19.403 1.00 87.94 75 PRO A C 1
ATOM 562 O O . PRO A 1 75 ? 2.077 -3.380 -20.079 1.00 87.94 75 PRO A O 1
ATOM 565 N N . PRO A 1 76 ? 3.633 -1.766 -19.851 1.00 89.06 76 PRO A N 1
ATOM 566 C CA . PRO A 1 76 ? 3.454 -1.191 -21.181 1.00 89.06 76 PRO A CA 1
ATOM 567 C C . PRO A 1 76 ? 4.034 -2.097 -22.280 1.00 89.06 76 PRO A C 1
ATOM 569 O O . PRO A 1 76 ? 4.852 -2.974 -22.009 1.00 89.06 76 PRO A O 1
ATOM 572 N N . GLU A 1 77 ? 3.682 -1.827 -23.543 1.00 86.81 77 GLU A N 1
ATOM 573 C CA . GLU A 1 77 ? 4.237 -2.545 -24.708 1.00 86.81 77 GLU A CA 1
ATOM 574 C C . GLU A 1 77 ? 5.769 -2.462 -24.777 1.00 86.81 77 GLU A C 1
ATOM 576 O O . GLU A 1 77 ? 6.441 -3.399 -25.210 1.00 86.81 77 GLU A O 1
ATOM 581 N N . LEU A 1 78 ? 6.336 -1.340 -24.322 1.00 88.88 78 LEU A N 1
ATOM 582 C CA . LEU A 1 78 ? 7.775 -1.133 -24.260 1.00 88.88 78 LEU A CA 1
ATOM 583 C C . LEU A 1 78 ? 8.370 -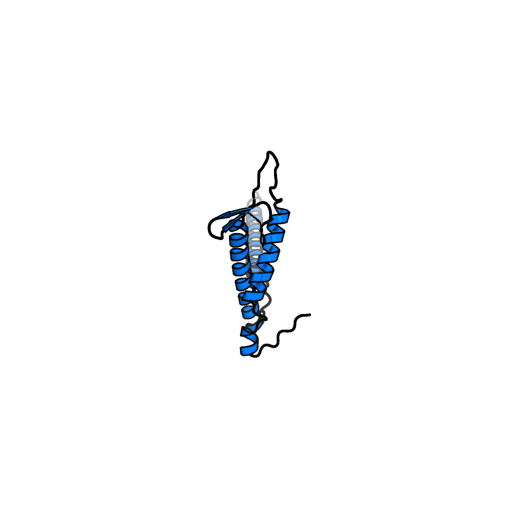1.794 -23.010 1.00 88.88 78 LEU A C 1
ATOM 585 O O . LEU A 1 78 ? 8.813 -1.125 -22.073 1.00 88.88 78 LEU A O 1
ATOM 589 N N . ALA A 1 79 ? 8.408 -3.122 -23.013 1.00 89.38 79 ALA A N 1
ATOM 590 C CA . ALA A 1 79 ? 8.947 -3.914 -21.919 1.00 89.38 79 ALA A CA 1
ATOM 591 C C . ALA A 1 79 ? 9.838 -5.062 -22.404 1.00 89.38 79 ALA A C 1
ATOM 593 O O . ALA A 1 79 ? 9.714 -5.568 -23.519 1.00 89.38 79 ALA A O 1
ATOM 594 N N . LEU A 1 80 ? 10.756 -5.471 -21.534 1.00 87.19 80 LEU A N 1
ATOM 595 C CA . LEU A 1 80 ? 11.479 -6.729 -21.628 1.00 87.19 80 LEU A CA 1
ATOM 596 C C . LEU A 1 80 ? 10.603 -7.838 -21.069 1.00 87.19 80 LEU A C 1
ATOM 598 O O . LEU A 1 80 ? 10.145 -7.739 -19.935 1.00 87.19 80 LEU A O 1
ATOM 602 N N . THR A 1 81 ? 10.423 -8.913 -21.830 1.00 84.81 81 THR A N 1
ATOM 603 C CA . THR A 1 81 ? 9.814 -10.145 -21.325 1.00 84.81 81 THR A CA 1
ATOM 604 C C . THR A 1 81 ? 10.894 -11.206 -21.187 1.00 84.81 81 THR A C 1
ATOM 606 O O . THR A 1 81 ? 11.487 -11.622 -22.183 1.00 84.81 81 THR A O 1
ATOM 609 N N . GLN A 1 82 ? 11.155 -11.657 -19.963 1.00 79.50 82 GLN A N 1
ATOM 610 C CA . GLN A 1 82 ? 12.117 -12.720 -19.686 1.00 79.50 82 GLN A CA 1
ATOM 611 C C . GLN A 1 82 ? 11.550 -13.664 -18.627 1.00 79.50 82 GLN A C 1
ATOM 613 O O . GLN A 1 82 ? 11.206 -13.233 -17.540 1.00 79.50 82 GLN A O 1
ATOM 618 N N . ASN A 1 83 ? 11.458 -14.963 -18.936 1.00 75.75 83 ASN A N 1
ATOM 619 C CA . ASN A 1 83 ? 10.992 -15.997 -17.998 1.00 75.75 83 ASN A CA 1
ATOM 620 C C . ASN A 1 83 ? 9.657 -15.669 -17.292 1.00 75.75 83 ASN A C 1
ATOM 622 O O . ASN A 1 83 ? 9.512 -15.935 -16.108 1.00 75.75 83 ASN A O 1
ATOM 626 N N . GLN A 1 84 ? 8.681 -15.133 -18.036 1.00 74.38 84 GLN A N 1
ATOM 627 C CA . GLN A 1 84 ? 7.365 -14.674 -17.546 1.00 74.38 84 GLN A CA 1
ATOM 628 C C . GLN A 1 84 ? 7.378 -13.370 -16.732 1.00 74.38 84 GLN A C 1
ATOM 630 O O . GLN A 1 84 ? 6.308 -12.811 -16.496 1.00 74.38 84 GLN A O 1
ATOM 635 N N . ASP A 1 85 ? 8.553 -12.834 -16.401 1.00 77.38 85 ASP A N 1
ATOM 636 C CA . ASP A 1 85 ? 8.683 -11.493 -15.847 1.00 77.38 85 ASP A CA 1
ATOM 637 C C . ASP A 1 85 ? 8.641 -10.458 -16.973 1.00 77.38 85 ASP A C 1
ATOM 639 O O . ASP A 1 85 ? 9.255 -10.627 -18.033 1.00 77.38 85 ASP A O 1
ATOM 643 N N . ILE A 1 86 ? 7.899 -9.377 -16.742 1.00 84.12 86 ILE A N 1
A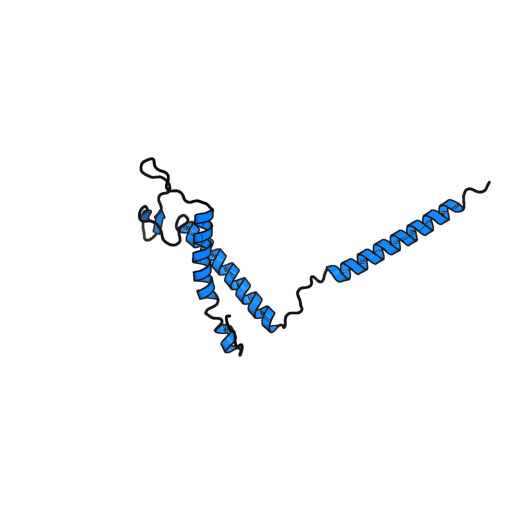TOM 644 C CA . ILE A 1 86 ? 7.791 -8.257 -17.670 1.00 84.12 86 ILE A CA 1
ATOM 645 C C . ILE A 1 86 ? 8.312 -7.009 -16.965 1.00 84.12 86 ILE A C 1
ATOM 647 O O . ILE A 1 86 ? 7.734 -6.561 -15.975 1.00 84.12 86 ILE A O 1
ATOM 651 N N . VAL A 1 87 ? 9.405 -6.452 -17.487 1.00 86.38 87 VAL A N 1
ATOM 652 C CA . VAL A 1 87 ? 10.083 -5.286 -16.917 1.00 86.38 87 VAL A CA 1
ATOM 653 C C . VAL A 1 87 ? 10.077 -4.145 -17.938 1.00 86.38 87 VAL A C 1
ATOM 655 O O . VAL A 1 87 ? 10.685 -4.281 -19.002 1.00 86.38 87 VAL A O 1
ATOM 658 N N . PRO A 1 88 ? 9.402 -3.020 -17.662 1.00 91.06 88 PRO A N 1
ATOM 659 C CA . PRO A 1 88 ? 9.345 -1.881 -18.574 1.00 91.06 88 PRO A CA 1
ATOM 660 C C . PRO A 1 88 ? 10.713 -1.226 -18.773 1.00 91.06 88 PRO A C 1
ATOM 662 O O . PRO A 1 88 ? 11.522 -1.123 -17.848 1.00 91.06 88 PRO A O 1
ATOM 665 N N . TYR A 1 89 ? 10.956 -0.713 -19.978 1.00 90.94 89 TYR A N 1
ATOM 666 C CA . TYR A 1 89 ? 12.122 0.127 -20.230 1.00 90.94 89 TY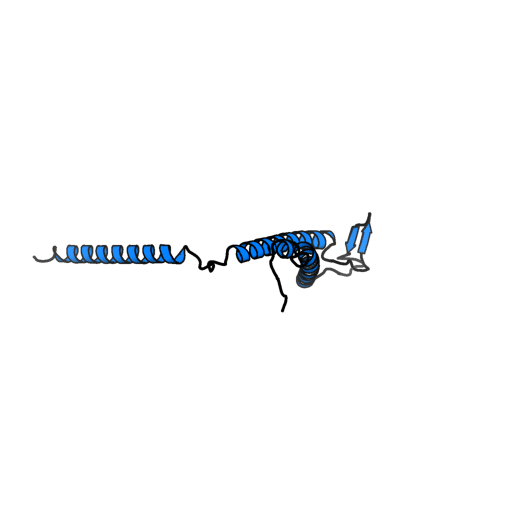R A CA 1
ATOM 667 C C . TYR A 1 89 ? 11.883 1.542 -19.707 1.00 90.94 89 TYR A C 1
ATOM 669 O O . TYR A 1 89 ? 10.964 2.219 -20.153 1.00 90.94 89 TYR A O 1
ATOM 677 N N . TYR A 1 90 ? 12.750 2.025 -18.817 1.00 91.25 90 TYR A N 1
ATOM 678 C CA . TYR A 1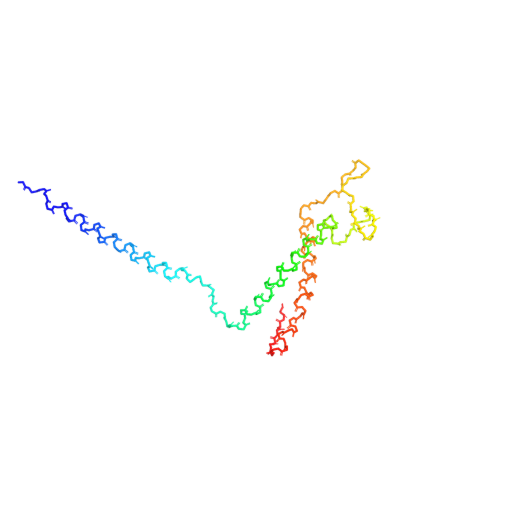 90 ? 12.737 3.430 -18.379 1.00 91.25 90 TYR A CA 1
ATOM 679 C C . TYR A 1 90 ? 13.596 4.332 -19.271 1.00 91.25 90 TYR A C 1
ATOM 681 O O . TYR A 1 90 ? 13.405 5.547 -19.310 1.00 91.25 90 TYR A O 1
ATOM 689 N N . PHE A 1 91 ? 14.540 3.742 -20.002 1.00 91.38 91 PHE A N 1
ATOM 690 C CA . PHE A 1 91 ? 15.380 4.440 -20.964 1.00 91.38 91 PHE A CA 1
ATOM 691 C C . PHE A 1 91 ? 15.673 3.522 -22.147 1.00 91.38 91 PHE A C 1
ATOM 693 O O . PHE A 1 91 ? 16.174 2.411 -21.958 1.00 91.38 91 PHE A O 1
ATOM 700 N N . LYS A 1 92 ? 15.342 3.973 -23.357 1.00 91.50 92 LYS A N 1
ATOM 701 C CA . LYS A 1 92 ? 15.574 3.235 -24.602 1.00 91.50 92 LYS A CA 1
ATOM 702 C C . LYS A 1 92 ? 15.653 4.217 -25.769 1.00 91.50 92 LYS A C 1
ATOM 704 O O . LYS A 1 92 ? 14.948 5.218 -25.758 1.00 91.50 92 LYS A O 1
ATOM 709 N N . ASP A 1 93 ? 16.519 3.940 -26.744 1.00 92.19 93 ASP A N 1
ATOM 710 C CA . ASP A 1 93 ? 16.668 4.754 -27.961 1.00 92.19 93 ASP A CA 1
ATOM 711 C C . ASP A 1 93 ? 16.868 6.253 -27.647 1.00 92.19 93 ASP A C 1
ATOM 713 O O . ASP A 1 93 ? 16.194 7.127 -28.187 1.00 92.19 93 ASP A O 1
ATOM 717 N N . GLU A 1 94 ? 17.756 6.533 -26.681 1.00 92.12 94 GLU A N 1
ATOM 718 C CA . GLU A 1 94 ? 18.079 7.877 -26.162 1.00 92.12 94 GLU A CA 1
ATOM 719 C C . GLU A 1 94 ? 16.893 8.647 -25.542 1.00 92.12 94 GLU A C 1
ATOM 721 O O . GLU A 1 94 ? 17.024 9.812 -25.166 1.00 92.12 94 GLU A O 1
ATOM 726 N N . THR A 1 95 ? 15.750 7.983 -25.360 1.00 91.81 95 THR A N 1
ATOM 727 C CA . THR A 1 95 ? 14.508 8.563 -24.848 1.00 91.81 95 THR A CA 1
ATOM 728 C C . THR A 1 95 ? 14.188 8.034 -23.449 1.00 91.81 95 THR A C 1
ATOM 730 O O . THR A 1 95 ? 14.389 6.859 -23.131 1.00 91.81 95 THR A O 1
ATOM 733 N N . ARG A 1 96 ? 13.685 8.924 -22.585 1.00 90.06 96 ARG A N 1
ATOM 734 C CA . ARG A 1 96 ? 13.208 8.597 -21.236 1.00 90.06 96 ARG A CA 1
ATOM 735 C C . ARG A 1 96 ? 11.729 8.218 -21.259 1.00 90.06 96 ARG A C 1
ATOM 737 O O . ARG A 1 96 ? 10.908 8.959 -21.791 1.00 90.06 96 ARG A O 1
ATOM 744 N N . HIS A 1 97 ? 11.415 7.089 -20.640 1.00 87.62 97 HIS A N 1
ATOM 745 C CA . HIS A 1 97 ? 10.070 6.526 -20.492 1.00 87.62 97 HIS A CA 1
ATOM 746 C C . HIS A 1 97 ? 9.732 6.240 -19.019 1.00 87.62 97 HIS A C 1
ATOM 748 O O . HIS A 1 97 ? 8.822 5.469 -18.719 1.00 87.62 97 HIS A O 1
ATOM 754 N N . ASP A 1 98 ? 10.496 6.814 -18.087 1.00 86.81 98 ASP A N 1
ATOM 755 C CA . ASP A 1 98 ? 10.262 6.645 -16.661 1.00 86.81 98 ASP A CA 1
ATOM 756 C C . ASP A 1 98 ? 8.938 7.276 -16.210 1.00 86.81 98 ASP A C 1
ATOM 758 O O . ASP A 1 98 ? 8.426 8.229 -16.800 1.00 86.81 98 ASP A O 1
ATOM 762 N N . THR A 1 99 ? 8.369 6.719 -15.146 1.00 90.25 99 THR A N 1
ATOM 763 C CA . THR A 1 99 ? 7.073 7.131 -14.601 1.00 90.25 99 THR A CA 1
ATOM 764 C C . THR A 1 99 ? 7.226 8.144 -13.479 1.00 90.25 99 THR A C 1
ATOM 766 O O . THR A 1 99 ? 8.174 8.082 -12.695 1.00 90.25 99 THR A O 1
ATOM 769 N N . SER A 1 100 ? 6.234 9.018 -13.313 1.00 94.06 100 SER A N 1
ATOM 770 C CA . SER A 1 100 ? 6.163 9.881 -12.135 1.00 94.06 100 SER A CA 1
ATOM 771 C C . SER A 1 100 ? 5.843 9.083 -10.863 1.00 94.06 100 SER A C 1
ATOM 773 O O . SER A 1 100 ? 5.239 8.009 -10.906 1.00 94.06 100 SER A O 1
ATOM 775 N N . LEU A 1 101 ? 6.202 9.641 -9.704 1.00 94.88 101 LEU A N 1
ATOM 776 C CA . LEU A 1 101 ? 5.806 9.089 -8.404 1.00 94.88 101 LEU A CA 1
ATOM 777 C C . LEU A 1 101 ? 4.278 8.990 -8.274 1.00 94.88 101 LEU A C 1
ATOM 779 O O . LEU A 1 101 ? 3.768 8.012 -7.739 1.00 94.88 101 LEU A O 1
ATOM 783 N N . GLU A 1 102 ? 3.560 9.988 -8.788 1.00 97.00 102 GLU A N 1
ATOM 784 C CA . GLU A 1 102 ? 2.096 10.020 -8.794 1.00 97.00 102 GLU A CA 1
ATOM 785 C C . GLU A 1 102 ? 1.508 8.859 -9.602 1.00 97.00 102 GLU A C 1
ATOM 787 O O . GLU A 1 102 ? 0.578 8.195 -9.147 1.00 97.00 102 GLU A O 1
ATOM 792 N N . PHE A 1 103 ? 2.093 8.546 -10.762 1.00 95.69 103 PHE A N 1
ATOM 793 C CA . PHE A 1 103 ? 1.679 7.391 -11.549 1.00 95.69 103 PHE A CA 1
ATOM 794 C C . PHE A 1 103 ? 1.854 6.088 -10.762 1.00 95.69 103 PHE A C 1
ATOM 796 O O . PHE A 1 103 ? 0.911 5.307 -10.666 1.00 95.69 103 PHE A O 1
ATOM 803 N N . ILE A 1 104 ? 3.020 5.878 -10.141 1.00 95.81 104 ILE A N 1
ATOM 804 C CA . ILE A 1 104 ? 3.283 4.678 -9.331 1.00 95.81 104 ILE A CA 1
ATOM 805 C C . ILE A 1 104 ? 2.310 4.601 -8.148 1.00 95.81 104 ILE A C 1
ATOM 807 O O . ILE A 1 104 ? 1.769 3.534 -7.871 1.00 95.81 104 ILE A O 1
ATOM 811 N N . ALA A 1 105 ? 2.036 5.720 -7.472 1.00 97.12 105 ALA A N 1
ATOM 812 C CA . ALA A 1 105 ? 1.069 5.766 -6.378 1.00 97.12 105 ALA A CA 1
ATOM 813 C C . ALA A 1 105 ? -0.338 5.347 -6.840 1.00 97.12 105 ALA A C 1
ATOM 815 O O . ALA A 1 105 ? -1.006 4.571 -6.157 1.00 97.12 105 ALA A O 1
ATOM 816 N N . ASN A 1 106 ? -0.756 5.780 -8.032 1.00 97.69 106 ASN A N 1
ATOM 817 C CA . ASN A 1 106 ? -2.025 5.365 -8.630 1.00 97.69 106 ASN A CA 1
ATOM 818 C C . ASN A 1 106 ? -2.043 3.868 -8.976 1.00 97.69 106 ASN A C 1
ATOM 820 O O . ASN A 1 106 ? -3.047 3.201 -8.736 1.00 97.69 106 ASN A O 1
ATOM 824 N N . GLN A 1 107 ? -0.933 3.318 -9.480 1.00 97.06 107 GLN A N 1
ATOM 825 C CA . GLN A 1 107 ? -0.797 1.879 -9.743 1.00 97.06 107 GLN A CA 1
ATOM 826 C C . GLN A 1 107 ? -0.878 1.059 -8.446 1.00 97.06 107 GLN A C 1
ATOM 828 O O . GLN A 1 107 ? -1.601 0.067 -8.386 1.00 97.06 107 GLN A O 1
ATOM 833 N N . VAL A 1 108 ? -0.207 1.502 -7.379 1.00 97.75 108 VAL A N 1
ATOM 834 C CA . VAL A 1 108 ? -0.304 0.872 -6.053 1.00 97.75 108 VAL A CA 1
ATOM 835 C C . VAL A 1 108 ? -1.729 0.948 -5.514 1.00 97.75 108 VAL A C 1
ATOM 837 O O . VAL A 1 108 ? -2.220 -0.048 -4.992 1.00 97.75 108 VAL A O 1
ATOM 840 N N . SER A 1 109 ? -2.412 2.086 -5.658 1.00 97.81 109 SER A N 1
ATOM 841 C CA . SER A 1 109 ? -3.812 2.242 -5.240 1.00 97.81 109 SER A CA 1
ATOM 842 C C . SER A 1 109 ? -4.736 1.261 -5.970 1.00 97.81 109 SER A C 1
ATOM 844 O O . SER A 1 109 ? -5.524 0.566 -5.330 1.00 97.81 109 SER A O 1
ATOM 846 N N . LEU A 1 110 ? -4.586 1.133 -7.293 1.00 97.38 110 LEU A N 1
ATOM 847 C CA . LEU A 1 110 ? -5.362 0.203 -8.118 1.00 97.38 110 LEU A CA 1
ATOM 848 C C . LEU A 1 110 ? -5.159 -1.261 -7.694 1.00 97.38 110 LEU A C 1
ATOM 850 O O . LEU A 1 110 ? -6.123 -2.007 -7.501 1.00 97.38 110 LEU A O 1
ATOM 854 N N . GLU A 1 111 ? -3.904 -1.672 -7.516 1.00 97.38 111 GLU A N 1
ATOM 855 C CA . GLU A 1 111 ? -3.580 -3.030 -7.073 1.00 97.38 111 GLU A CA 1
ATOM 856 C C . GLU A 1 111 ? -4.068 -3.275 -5.637 1.00 97.38 111 GLU A C 1
ATOM 858 O O . GLU A 1 111 ? -4.590 -4.346 -5.330 1.00 97.38 111 GLU A O 1
ATOM 863 N N . THR A 1 112 ? -3.965 -2.266 -4.765 1.00 97.94 112 THR A N 1
ATOM 864 C CA . THR A 1 112 ? -4.453 -2.338 -3.380 1.00 97.94 112 THR A CA 1
ATOM 865 C C . THR A 1 112 ? -5.956 -2.573 -3.352 1.00 97.94 112 THR A C 1
ATOM 867 O O . THR A 1 112 ? -6.390 -3.468 -2.640 1.00 97.94 112 THR A O 1
ATOM 870 N N . GLN A 1 113 ? -6.748 -1.844 -4.147 1.00 96.50 113 GLN A N 1
ATOM 871 C CA . GLN A 1 113 ? -8.203 -2.040 -4.231 1.00 96.50 113 GLN A CA 1
ATOM 872 C C . GLN A 1 113 ? -8.562 -3.465 -4.660 1.00 96.50 113 GLN A C 1
ATOM 874 O O . GLN A 1 113 ? -9.405 -4.107 -4.036 1.00 96.50 113 GLN A O 1
ATOM 879 N N . THR A 1 114 ? -7.864 -3.989 -5.670 1.00 95.94 114 THR A N 1
ATOM 880 C CA . THR A 1 114 ? -8.077 -5.357 -6.165 1.00 95.94 114 THR A CA 1
ATOM 881 C C . THR A 1 114 ? -7.790 -6.391 -5.073 1.00 95.94 114 THR A C 1
ATOM 883 O O . THR A 1 114 ? -8.602 -7.277 -4.805 1.00 95.94 114 THR A O 1
ATOM 886 N N . LYS A 1 115 ? -6.643 -6.274 -4.394 1.00 96.25 115 LYS A N 1
ATOM 887 C CA . LYS A 1 115 ? -6.258 -7.201 -3.321 1.00 96.25 115 LYS A CA 1
ATOM 888 C C . LYS A 1 115 ? -7.120 -7.048 -2.069 1.00 96.25 115 LYS A C 1
ATOM 890 O O . LYS A 1 115 ? -7.403 -8.045 -1.411 1.00 96.25 115 LYS A O 1
ATOM 895 N N . LEU A 1 116 ? -7.537 -5.826 -1.745 1.00 96.56 116 LEU A N 1
ATOM 896 C CA . LEU A 1 116 ? -8.404 -5.534 -0.609 1.00 96.56 116 LEU A CA 1
ATOM 897 C C . LEU A 1 116 ? -9.777 -6.176 -0.797 1.00 96.56 116 LEU A C 1
ATOM 899 O O . LEU A 1 116 ? -10.239 -6.851 0.118 1.00 96.56 116 LEU A O 1
ATOM 903 N N . GLY A 1 117 ? -10.376 -6.044 -1.986 1.00 93.50 117 GLY A N 1
ATOM 904 C CA . GLY A 1 117 ? -11.634 -6.716 -2.321 1.00 93.50 117 GLY A CA 1
ATOM 905 C C . GLY A 1 117 ? -11.533 -8.233 -2.149 1.00 93.50 117 GLY A C 1
ATOM 906 O O . GLY A 1 117 ? -12.370 -8.839 -1.486 1.00 93.50 117 GLY A O 1
ATOM 907 N N . ASN A 1 118 ? -10.440 -8.835 -2.629 1.00 93.94 118 ASN A N 1
ATOM 908 C CA . ASN A 1 118 ? -10.188 -10.268 -2.447 1.00 93.94 118 ASN A CA 1
ATOM 909 C C . ASN A 1 118 ? -9.983 -10.671 -0.977 1.00 93.94 118 ASN A C 1
ATOM 911 O O . ASN A 1 118 ? -10.346 -11.780 -0.599 1.00 93.94 118 ASN A O 1
ATOM 915 N N . CYS A 1 119 ? -9.371 -9.810 -0.159 1.00 94.38 119 CYS A N 1
ATOM 916 C CA . CYS A 1 119 ? -9.131 -10.088 1.258 1.00 94.38 119 CYS A CA 1
ATOM 917 C C . CYS A 1 119 ? -10.416 -10.005 2.084 1.00 94.38 119 CYS A C 1
ATOM 919 O O . CYS A 1 119 ? -10.670 -10.872 2.915 1.00 94.38 119 CYS A O 1
ATOM 921 N N . ILE A 1 120 ? -11.218 -8.963 1.848 1.00 92.94 120 ILE A N 1
ATOM 922 C CA . ILE A 1 120 ? -12.483 -8.751 2.552 1.00 92.94 120 ILE A CA 1
ATOM 923 C C . ILE A 1 120 ? -13.519 -9.794 2.120 1.00 92.94 120 ILE A C 1
ATOM 925 O O . ILE A 1 120 ? -14.312 -10.221 2.958 1.00 92.94 120 ILE A O 1
ATOM 929 N N . ALA A 1 121 ? -13.491 -10.214 0.848 1.00 90.44 121 ALA A N 1
ATOM 930 C CA . ALA A 1 121 ? -14.381 -11.227 0.280 1.00 90.44 121 ALA A CA 1
ATOM 931 C C . ALA A 1 121 ? -15.856 -10.966 0.638 1.00 90.44 121 ALA A C 1
ATOM 933 O O . ALA A 1 121 ? -16.533 -11.836 1.189 1.00 90.44 121 ALA A O 1
ATOM 934 N N . ASP A 1 122 ? -16.299 -9.724 0.407 1.00 87.12 122 ASP A N 1
ATOM 935 C CA . ASP A 1 122 ? -17.642 -9.208 0.715 1.00 87.12 122 ASP A CA 1
ATOM 936 C C . ASP A 1 122 ? -18.109 -9.458 2.161 1.00 87.12 122 ASP A C 1
ATOM 938 O O . ASP A 1 122 ? -19.294 -9.571 2.433 1.00 87.12 122 ASP A O 1
ATOM 942 N N . PHE A 1 123 ? -17.169 -9.547 3.111 1.00 89.25 123 PHE A N 1
ATOM 943 C CA . PHE A 1 123 ? -17.424 -9.828 4.528 1.00 89.25 123 PHE A CA 1
ATOM 944 C C . PHE A 1 123 ? -18.178 -11.134 4.812 1.00 89.25 123 PHE A C 1
ATOM 946 O O . PHE A 1 123 ? -18.681 -11.318 5.920 1.00 89.25 123 PHE A O 1
ATOM 953 N N . THR A 1 124 ? -18.158 -12.088 3.882 1.00 86.50 124 THR A N 1
ATOM 954 C CA . THR A 1 124 ? -18.744 -13.434 4.045 1.00 86.50 124 THR A CA 1
ATOM 955 C C . THR A 1 124 ? -18.375 -14.104 5.378 1.00 86.50 124 TH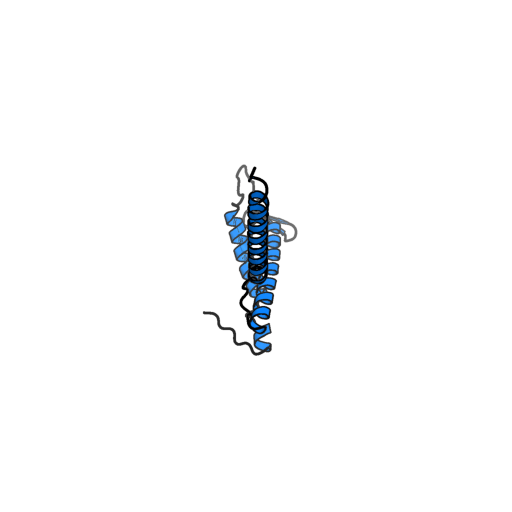R A C 1
ATOM 957 O O . THR A 1 124 ? -19.204 -14.744 6.017 1.00 86.50 124 THR A O 1
ATOM 960 N N . THR A 1 125 ? -17.153 -13.876 5.879 1.00 83.88 125 THR A N 1
ATOM 961 C CA . THR A 1 125 ? -16.694 -14.388 7.189 1.00 83.88 125 THR A CA 1
ATOM 962 C C . THR A 1 125 ? -17.538 -13.891 8.376 1.00 83.88 125 THR A C 1
ATOM 964 O O . THR A 1 125 ? -17.625 -14.572 9.397 1.00 83.88 125 THR A O 1
ATOM 967 N N . PHE A 1 126 ? -18.139 -12.704 8.279 1.00 85.50 126 PHE A N 1
ATOM 968 C CA . PHE A 1 126 ? -19.004 -12.123 9.309 1.00 85.50 126 PHE A CA 1
ATOM 969 C C . PHE A 1 126 ? -20.483 -12.444 9.078 1.00 85.50 126 PHE A C 1
ATOM 971 O O . PHE A 1 126 ? -21.220 -12.578 10.053 1.00 85.50 126 PHE A O 1
ATOM 978 N N . GLU A 1 127 ? -20.913 -12.652 7.833 1.00 84.75 127 GLU A N 1
ATOM 979 C CA . GLU A 1 127 ? -22.263 -13.158 7.543 1.00 84.75 127 GLU A CA 1
ATOM 980 C C . GLU A 1 127 ? -22.506 -14.512 8.230 1.00 84.75 127 GLU A C 1
ATOM 982 O O . GLU A 1 127 ? -23.524 -14.697 8.899 1.00 84.75 127 GLU A O 1
ATOM 987 N N . ASP A 1 128 ? -21.513 -15.411 8.197 1.00 79.81 128 ASP A N 1
ATOM 988 C CA . ASP A 1 128 ? -21.540 -16.705 8.902 1.00 79.81 128 ASP A CA 1
ATOM 989 C C . ASP A 1 128 ? -21.670 -16.568 10.435 1.00 79.81 128 ASP A C 1
ATOM 991 O O . ASP A 1 128 ? -22.103 -17.495 11.124 1.00 79.81 128 ASP A O 1
ATOM 995 N N . GLN A 1 129 ? -21.304 -15.407 10.985 1.00 82.31 129 GLN A N 1
ATOM 996 C CA . GLN A 1 129 ? -21.412 -15.075 12.410 1.00 82.31 129 GLN A CA 1
ATOM 997 C C . GLN A 1 129 ? -22.726 -14.346 12.751 1.00 82.31 129 GLN A C 1
ATOM 999 O O . GLN A 1 129 ? -22.960 -14.027 13.917 1.00 82.31 129 GLN A O 1
ATOM 1004 N N . GLY A 1 130 ? -23.596 -14.117 11.760 1.00 81.88 130 GLY A N 1
ATOM 1005 C CA . GLY A 1 130 ? -24.910 -13.493 11.919 1.00 81.88 130 GLY A CA 1
ATOM 1006 C C . GLY A 1 130 ? -24.937 -11.975 11.722 1.00 81.88 130 GLY A C 1
ATOM 1007 O O . GLY A 1 130 ? -25.926 -11.348 12.101 1.00 81.88 130 GLY A O 1
ATOM 1008 N N . TYR A 1 131 ? -23.884 -11.379 11.155 1.00 82.94 131 TYR A N 1
ATOM 1009 C CA . TYR A 1 131 ? -23.870 -9.957 10.805 1.00 82.94 131 TYR A CA 1
ATOM 1010 C C . TYR A 1 131 ? -24.517 -9.716 9.436 1.00 82.94 131 TYR A C 1
ATOM 1012 O O . TYR A 1 131 ? -24.235 -10.435 8.485 1.00 82.94 131 TYR A O 1
ATOM 1020 N N . ASP A 1 132 ? -25.346 -8.674 9.333 1.00 80.94 132 ASP A N 1
ATOM 1021 C CA . ASP A 1 132 ? -25.851 -8.135 8.061 1.00 80.94 132 ASP A CA 1
ATOM 1022 C C . ASP A 1 132 ? -25.097 -6.833 7.760 1.00 80.94 132 ASP A C 1
ATOM 1024 O O . ASP A 1 132 ? -25.244 -5.844 8.486 1.00 80.94 132 ASP A O 1
ATOM 1028 N N . ILE A 1 133 ? -24.228 -6.852 6.747 1.00 79.75 133 ILE A N 1
ATOM 1029 C CA . ILE A 1 133 ? -23.381 -5.715 6.368 1.00 79.75 133 ILE A CA 1
ATOM 1030 C C . ILE A 1 133 ? -23.912 -5.140 5.058 1.00 79.75 133 ILE A C 1
ATOM 1032 O O . ILE A 1 133 ? -23.875 -5.796 4.021 1.00 79.75 133 ILE A O 1
ATOM 1036 N N . GLN A 1 134 ? -24.380 -3.890 5.099 1.00 76.50 134 GLN A N 1
ATOM 1037 C CA . GLN A 1 134 ? -24.895 -3.191 3.921 1.00 76.50 134 GLN A CA 1
ATOM 1038 C C . GLN A 1 134 ? -23.945 -2.076 3.491 1.00 76.50 134 GLN A C 1
ATOM 1040 O O . GLN A 1 134 ? -23.452 -1.307 4.317 1.00 76.50 134 GLN A O 1
ATOM 1045 N N . PHE A 1 135 ? -23.697 -2.001 2.186 1.00 70.50 135 PHE A N 1
ATOM 1046 C CA . PHE A 1 135 ? -22.918 -0.939 1.562 1.00 70.50 135 PHE A CA 1
ATOM 1047 C C . PHE A 1 135 ? -23.878 0.136 1.046 1.00 70.50 135 PHE A C 1
ATOM 1049 O O . PHE A 1 135 ? -24.792 -0.184 0.284 1.00 70.50 135 PHE A O 1
ATOM 1056 N N . GLU A 1 136 ? -23.682 1.383 1.474 1.00 53.00 136 GLU A N 1
ATOM 1057 C CA . GLU A 1 136 ? -24.408 2.559 0.966 1.00 53.00 136 GLU A CA 1
ATOM 1058 C C . GLU A 1 136 ? -23.621 3.254 -0.153 1.00 53.00 136 GLU A C 1
ATOM 1060 O O . GLU A 1 136 ? -22.375 3.356 -0.026 1.00 53.00 136 GLU A O 1
#

Sequence (136 aa):
MQKRGQLTVFIVVGLILLLLLVGFFALQSSITTKGLEPEMPQDVSAIKLFVDGCLMQATGQAVRDVALRGGYVTPPELALTQNQDIVPYYFKDETRHDTSLEFIANQVSLETQTKLGNCIADFTTFEDQGYDIQFE

Foldseek 3Di:
DPDDVVVVVVVVVVVVVVVVVVVVVVVVCVVVVPDPPPPDPPVVVVVVVQLVVQLVVLLVVLLVCCVQQQLAPDEDPQWDADPNRTHHDQDDPNDGPHDDPVSSVVRSVVSSVVSSCVSCVVVVVVVVVVDDDDDD

Radius of gyration: 30.25 Å; chains: 1; bounding box: 44×62×91 Å